Protein AF-A0A2E5GQZ6-F1 (afdb_monomer)

Secondary structure (DSSP, 8-state):
--GGGS--EEEEEEEETTTTEEEEEEEETTEEEEEEEETTTTEEEEEEEE--SS-------

Nearest PDB structures (foldseek):
  6hxy-assembly1_A-2  TM=6.771E-01  e=8.868E-01  Danio rerio
  5l8s-assembly2_D  TM=7.223E-01  e=2.057E+00  Sporosarcina psychrophila
  8u8b-assembly1_B  TM=7.248E-01  e=3.047E+00  Homo sapiens
  8u7h-assembly1_C  TM=5.906E-01  e=2.302E+00  Homo sapiens
  8vh5-assembly1_C  TM=5.788E-01  e=2.575E+00  Homo sapiens

Foldseek 3Di:
DDPQQVDWDWDDWDADPVFGWIWTWTDGVQWIKIWIAGPVVRDIDIDTDGPDPDDPPPPDD

Sequence (61 aa):
MNKDIYELKLHEATTSHKGNSYTKIVRVPGGWI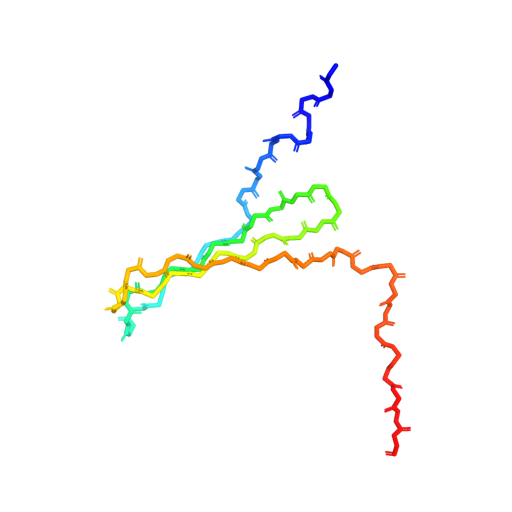YFYSDDMHKNLTSTFVPFSRKSPKLTEE

Radius of gyration: 15.28 Å; Cα contacts (8 Å, |Δi|>4): 94; chains: 1; bounding box: 31×47×31 Å

Mean predicted aligned error: 11.97 Å

Structure (mmCIF, N/CA/C/O backbone):
data_AF-A0A2E5GQZ6-F1
#
_entry.id   AF-A0A2E5GQZ6-F1
#
loop_
_atom_site.group_PDB
_atom_site.id
_atom_site.type_symbol
_atom_site.label_atom_id
_atom_site.label_alt_id
_atom_site.label_comp_id
_atom_site.label_asym_id
_atom_site.label_entity_id
_atom_site.label_seq_id
_atom_site.pdbx_PDB_ins_code
_atom_site.Cartn_x
_atom_site.Cartn_y
_atom_site.Cartn_z
_atom_site.occupancy
_atom_site.B_iso_or_equiv
_atom_site.auth_seq_id
_atom_site.auth_comp_id
_atom_site.auth_asym_id
_atom_site.auth_atom_id
_atom_site.pdbx_PDB_model_num
ATOM 1 N N . MET A 1 1 ? -13.525 16.910 14.045 1.00 47.38 1 MET A N 1
ATOM 2 C CA . MET A 1 1 ? -13.021 16.173 12.866 1.00 47.38 1 MET A CA 1
ATOM 3 C C . MET A 1 1 ? -11.746 15.474 13.316 1.00 47.38 1 MET A C 1
ATOM 5 O O . MET A 1 1 ? -10.780 16.166 13.612 1.00 47.38 1 MET A O 1
ATOM 9 N N . ASN A 1 2 ? -11.789 14.156 13.542 1.00 46.66 2 ASN A N 1
ATOM 10 C CA . ASN A 1 2 ? -10.658 13.420 14.123 1.00 46.66 2 ASN A CA 1
ATOM 11 C C . ASN A 1 2 ? -9.489 13.443 13.133 1.00 46.66 2 ASN A C 1
ATOM 13 O O . ASN A 1 2 ? -9.632 12.963 12.012 1.00 46.66 2 ASN A O 1
ATOM 17 N N . LYS A 1 3 ? -8.364 14.051 13.521 1.00 55.25 3 LYS A N 1
ATOM 18 C CA . LYS A 1 3 ? -7.166 14.169 12.672 1.00 55.25 3 LYS A CA 1
ATOM 19 C C . LYS A 1 3 ? -6.508 12.807 12.408 1.00 55.25 3 LYS A C 1
ATOM 21 O O . LYS A 1 3 ? -5.926 12.607 11.349 1.00 55.25 3 LYS A O 1
ATOM 26 N N . ASP A 1 4 ? -6.721 11.853 13.307 1.00 54.31 4 ASP A N 1
ATOM 27 C CA . ASP A 1 4 ? -6.040 10.554 13.344 1.00 54.31 4 ASP A CA 1
ATOM 28 C C . ASP A 1 4 ? -6.398 9.607 12.184 1.00 54.31 4 ASP A C 1
ATOM 30 O O . ASP A 1 4 ? -5.670 8.656 11.913 1.00 54.31 4 ASP A O 1
ATOM 34 N N . ILE A 1 5 ? -7.507 9.846 11.471 1.00 49.75 5 ILE A N 1
ATOM 35 C CA . ILE A 1 5 ? -7.895 9.040 10.295 1.00 49.75 5 ILE A CA 1
ATOM 36 C C . ILE A 1 5 ? -7.145 9.431 9.013 1.00 49.75 5 ILE A C 1
ATOM 38 O O . ILE A 1 5 ? -7.184 8.677 8.043 1.00 49.75 5 ILE A O 1
ATOM 42 N N . TYR A 1 6 ? -6.452 10.574 9.008 1.00 50.47 6 TYR A N 1
ATOM 43 C CA . TYR A 1 6 ? -5.692 11.066 7.853 1.00 50.47 6 TYR A CA 1
ATOM 44 C C . TYR A 1 6 ? -4.173 10.920 8.020 1.00 50.47 6 TYR A C 1
ATOM 46 O O . TYR A 1 6 ? -3.423 11.211 7.087 1.00 50.47 6 TYR A O 1
ATOM 54 N N . GLU A 1 7 ? -3.699 10.455 9.178 1.00 56.53 7 GLU A N 1
ATOM 55 C CA . GLU A 1 7 ? -2.272 10.246 9.413 1.00 56.53 7 GLU A CA 1
ATOM 56 C C . GLU A 1 7 ? -1.809 8.914 8.811 1.00 56.53 7 GLU A C 1
ATOM 58 O O . GLU A 1 7 ? -1.852 7.848 9.426 1.00 56.53 7 GLU A O 1
ATOM 63 N N . LEU A 1 8 ? -1.349 8.983 7.561 1.00 63.00 8 LEU A N 1
ATOM 64 C CA . LEU A 1 8 ? -0.689 7.878 6.874 1.00 63.00 8 LEU A CA 1
ATOM 65 C C . LEU A 1 8 ? 0.701 7.649 7.481 1.00 63.00 8 LEU A C 1
ATOM 67 O O . LEU A 1 8 ? 1.646 8.383 7.188 1.00 63.00 8 LEU A O 1
ATOM 71 N N . LYS A 1 9 ? 0.852 6.602 8.297 1.00 67.81 9 LYS A N 1
ATOM 72 C CA . LYS A 1 9 ? 2.156 6.223 8.856 1.00 67.81 9 LYS A CA 1
ATOM 73 C C . LYS A 1 9 ? 2.828 5.173 7.975 1.00 67.81 9 LYS A C 1
ATOM 75 O O . LYS A 1 9 ? 2.291 4.078 7.795 1.00 67.81 9 LYS A O 1
ATOM 80 N N . LEU A 1 10 ? 4.010 5.499 7.442 1.00 74.62 10 LEU A N 1
ATOM 81 C CA . LEU A 1 10 ? 4.865 4.526 6.758 1.00 74.62 10 LEU A CA 1
ATOM 82 C C . LEU A 1 10 ? 5.192 3.389 7.730 1.00 74.62 10 LEU A C 1
ATOM 84 O O . LEU A 1 10 ? 5.699 3.633 8.825 1.00 74.62 10 LEU A O 1
ATOM 88 N N . HIS A 1 11 ? 4.866 2.166 7.333 1.00 70.69 11 HIS A N 1
ATOM 89 C CA . HIS A 1 11 ? 5.166 0.973 8.106 1.00 70.69 11 HIS A CA 1
ATOM 90 C C . HIS A 1 11 ? 6.506 0.381 7.696 1.00 70.69 11 HIS A C 1
ATOM 92 O O . HIS A 1 11 ? 7.352 0.144 8.550 1.00 70.69 11 HIS A O 1
ATOM 98 N N . GLU A 1 12 ? 6.694 0.195 6.392 1.00 71.31 12 GLU A N 1
ATOM 99 C CA . GLU A 1 12 ? 7.873 -0.439 5.819 1.00 71.31 12 GLU A CA 1
ATOM 100 C C . GLU A 1 12 ? 8.039 0.005 4.362 1.00 71.31 12 GLU A C 1
ATOM 102 O O . GLU A 1 12 ? 7.056 0.287 3.665 1.00 71.31 12 GLU A O 1
ATOM 107 N N . ALA A 1 13 ? 9.288 0.097 3.913 1.00 70.25 13 ALA A N 1
ATOM 108 C CA . ALA A 1 13 ? 9.636 0.341 2.524 1.00 70.25 13 ALA A CA 1
ATOM 109 C C . ALA A 1 13 ? 10.824 -0.542 2.138 1.00 70.25 13 ALA A C 1
ATOM 111 O O . ALA A 1 13 ? 11.804 -0.623 2.879 1.00 70.25 13 ALA A O 1
ATOM 112 N N . THR A 1 14 ? 10.749 -1.169 0.968 1.00 72.00 14 THR A N 1
ATOM 113 C CA . THR A 1 14 ? 11.833 -2.003 0.437 1.00 72.00 14 THR A CA 1
ATOM 114 C C . THR A 1 14 ? 12.030 -1.715 -1.041 1.00 72.00 14 THR A C 1
ATOM 116 O O . THR A 1 14 ? 11.065 -1.548 -1.792 1.00 72.00 14 THR A O 1
ATOM 119 N N . THR A 1 15 ? 13.293 -1.665 -1.453 1.00 64.50 15 THR A N 1
ATOM 120 C CA . THR A 1 15 ? 13.727 -1.508 -2.840 1.00 64.50 15 THR A CA 1
ATOM 121 C C . THR A 1 15 ? 14.372 -2.807 -3.314 1.00 64.50 15 THR A C 1
ATOM 123 O O . THR A 1 15 ? 15.305 -3.312 -2.689 1.00 64.50 15 THR A O 1
ATOM 126 N N . SER A 1 16 ? 13.887 -3.371 -4.421 1.00 62.19 16 SER A N 1
ATOM 127 C CA . SER A 1 16 ? 14.542 -4.524 -5.046 1.00 62.19 16 SER A CA 1
ATOM 128 C C . SER A 1 16 ? 15.548 -4.050 -6.094 1.00 62.19 16 SER A C 1
ATOM 130 O O . SER A 1 16 ? 15.189 -3.389 -7.065 1.00 62.19 16 SER A O 1
ATOM 132 N N . HIS A 1 17 ? 16.823 -4.401 -5.915 1.00 58.81 17 HIS A N 1
ATOM 133 C CA . HIS A 1 17 ? 17.918 -3.978 -6.800 1.00 58.81 17 HIS A CA 1
ATOM 134 C C . HIS A 1 17 ? 17.950 -4.687 -8.169 1.00 58.81 17 HIS A C 1
ATOM 136 O O . HIS A 1 17 ? 18.712 -4.277 -9.040 1.00 58.81 17 HIS A O 1
ATOM 142 N N . LYS A 1 18 ? 17.147 -5.740 -8.392 1.00 59.44 18 LYS A N 1
ATOM 143 C CA . LYS A 1 18 ? 17.124 -6.483 -9.675 1.00 59.44 18 LYS A CA 1
ATOM 144 C C . LYS A 1 18 ? 16.180 -5.905 -10.737 1.00 59.44 18 LYS A C 1
ATOM 146 O O . LYS A 1 18 ? 16.154 -6.383 -11.864 1.00 59.44 18 LYS A O 1
ATOM 151 N N . GLY A 1 19 ? 15.450 -4.863 -10.386 1.00 59.59 19 GLY A N 1
ATOM 152 C CA . GLY A 1 19 ? 14.537 -4.117 -11.237 1.00 59.59 19 GLY A CA 1
ATOM 153 C C . GLY A 1 19 ? 13.845 -3.174 -10.283 1.00 59.59 19 GLY A C 1
ATOM 154 O O . GLY A 1 19 ? 13.197 -3.683 -9.373 1.00 59.59 19 GLY A O 1
ATOM 155 N N . ASN A 1 20 ? 14.118 -1.873 -10.419 1.00 59.72 20 ASN A N 1
ATOM 156 C CA . ASN A 1 20 ? 13.831 -0.773 -9.487 1.00 59.72 20 ASN A CA 1
ATOM 157 C C . ASN A 1 20 ? 12.358 -0.703 -9.030 1.00 59.72 20 ASN A C 1
ATOM 159 O O . ASN A 1 20 ? 11.620 0.234 -9.298 1.00 59.72 20 ASN A O 1
ATOM 163 N N . SER A 1 21 ? 11.907 -1.720 -8.324 1.00 65.44 21 SER A N 1
ATOM 164 C CA . SER A 1 21 ? 10.566 -1.849 -7.804 1.00 65.44 21 SER A CA 1
ATOM 165 C C . SER A 1 21 ? 10.628 -1.404 -6.360 1.00 65.44 21 SER A C 1
ATOM 167 O O . SER A 1 21 ? 11.446 -1.891 -5.568 1.00 65.44 21 SER A O 1
ATOM 169 N N . TYR A 1 22 ? 9.793 -0.424 -6.029 1.00 68.81 22 TYR A N 1
ATOM 170 C CA . TYR A 1 22 ? 9.602 0.001 -4.655 1.00 68.81 22 TYR A CA 1
ATOM 171 C C . TYR A 1 22 ? 8.268 -0.533 -4.159 1.00 68.81 22 TYR A C 1
ATOM 173 O O . TYR A 1 22 ? 7.227 -0.387 -4.804 1.00 68.81 22 TYR A O 1
ATOM 181 N N . THR A 1 23 ? 8.313 -1.163 -2.991 1.00 76.44 23 THR A N 1
ATOM 182 C CA . THR A 1 23 ? 7.113 -1.517 -2.239 1.00 76.44 23 THR A CA 1
ATOM 183 C C . THR A 1 23 ? 7.041 -0.615 -1.021 1.00 76.44 23 THR A C 1
ATOM 185 O O . THR A 1 23 ? 8.018 -0.491 -0.282 1.00 76.44 23 THR A O 1
ATOM 188 N N . LYS A 1 24 ? 5.896 0.039 -0.819 1.00 82.38 24 LYS A N 1
ATOM 189 C CA . LYS A 1 24 ? 5.632 0.893 0.345 1.00 82.38 24 LYS A CA 1
ATOM 190 C C . LYS A 1 24 ? 4.396 0.379 1.064 1.00 82.38 24 LYS A C 1
ATOM 192 O O . LYS A 1 24 ? 3.347 0.227 0.448 1.00 82.38 24 LYS A O 1
ATOM 197 N N . ILE A 1 25 ? 4.500 0.161 2.368 1.00 83.56 25 ILE A N 1
ATOM 198 C CA . ILE A 1 25 ? 3.389 -0.295 3.205 1.00 83.56 25 ILE A CA 1
ATOM 199 C C . ILE A 1 25 ? 2.985 0.849 4.128 1.00 83.56 25 ILE A C 1
ATOM 201 O O . ILE A 1 25 ? 3.818 1.410 4.838 1.00 83.56 25 ILE A O 1
ATOM 205 N N . VAL A 1 26 ? 1.707 1.215 4.125 1.00 84.69 26 VAL A N 1
ATOM 206 C CA . VAL A 1 26 ? 1.163 2.288 4.966 1.00 84.69 26 VAL A CA 1
AT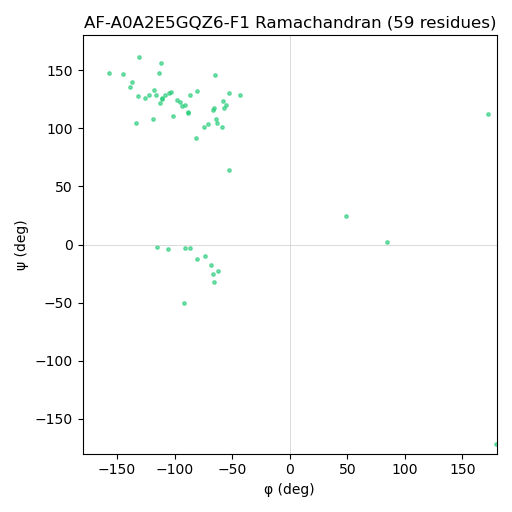OM 207 C C . VAL A 1 26 ? 0.117 1.724 5.910 1.00 84.69 26 VAL A C 1
ATOM 209 O O . VAL A 1 26 ? -0.772 0.982 5.492 1.00 84.69 26 VAL A O 1
ATOM 212 N N . ARG A 1 27 ? 0.208 2.097 7.189 1.00 82.75 27 ARG A N 1
ATOM 213 C CA . ARG A 1 27 ? -0.818 1.777 8.181 1.00 82.75 27 ARG A CA 1
ATOM 214 C C . ARG A 1 27 ? -1.972 2.761 8.070 1.00 82.75 27 ARG A C 1
ATOM 216 O O . ARG A 1 27 ? -1.740 3.968 8.089 1.00 82.75 27 ARG A O 1
ATOM 223 N N . VAL A 1 28 ? -3.196 2.245 8.041 1.00 82.75 28 VAL A N 1
ATOM 224 C CA . VAL A 1 28 ? -4.422 3.044 8.123 1.00 82.75 28 VAL A CA 1
ATOM 225 C C . VAL A 1 28 ? -5.371 2.463 9.175 1.00 82.75 28 VAL A C 1
ATOM 227 O O . VAL A 1 28 ? -5.228 1.302 9.579 1.00 82.75 28 VAL A O 1
ATOM 230 N N . PRO A 1 29 ? -6.355 3.235 9.658 1.00 83.19 29 PRO A N 1
ATOM 231 C CA . PRO A 1 29 ? -7.417 2.685 10.487 1.00 83.19 29 PRO A CA 1
ATOM 232 C C . PRO A 1 29 ? -8.120 1.523 9.774 1.00 83.19 29 PRO A C 1
ATOM 234 O O . PRO A 1 29 ? -8.675 1.679 8.692 1.00 83.19 29 PRO A O 1
ATOM 237 N N . GLY A 1 30 ? -8.079 0.340 10.388 1.00 83.50 30 GLY A N 1
ATOM 238 C CA . GLY A 1 30 ? -8.738 -0.858 9.867 1.00 83.50 30 GLY A CA 1
ATOM 239 C C . GLY A 1 30 ? -7.950 -1.666 8.832 1.00 83.50 30 GLY A C 1
ATOM 240 O O . GLY A 1 30 ? -8.482 -2.678 8.382 1.00 83.50 30 GLY A O 1
ATOM 241 N N . GLY A 1 31 ? -6.713 -1.298 8.474 1.00 88.00 31 GLY A N 1
ATOM 242 C CA . GLY A 1 31 ? -5.933 -2.084 7.515 1.00 88.00 31 GLY A CA 1
ATOM 243 C C . GLY A 1 31 ? -4.542 -1.558 7.163 1.00 88.00 31 GLY A C 1
ATOM 244 O O . GLY A 1 31 ? -4.016 -0.607 7.745 1.00 88.00 31 GLY A O 1
ATOM 245 N N . TRP A 1 32 ? -3.957 -2.203 6.163 1.00 87.94 32 TRP A N 1
ATOM 246 C CA . TRP A 1 32 ? -2.726 -1.807 5.493 1.00 87.94 32 TRP A CA 1
ATOM 247 C C . TRP A 1 32 ? -3.036 -1.413 4.049 1.00 87.94 32 TRP A C 1
ATOM 249 O O . TRP A 1 32 ? -3.920 -1.992 3.419 1.00 87.94 32 TRP A O 1
ATOM 259 N N . ILE A 1 33 ? -2.281 -0.465 3.504 1.00 87.44 33 ILE A N 1
ATOM 260 C CA . ILE A 1 33 ? -2.240 -0.205 2.063 1.00 87.44 33 ILE A CA 1
ATOM 261 C C . ILE A 1 33 ? -0.849 -0.578 1.569 1.00 87.44 33 ILE A C 1
ATOM 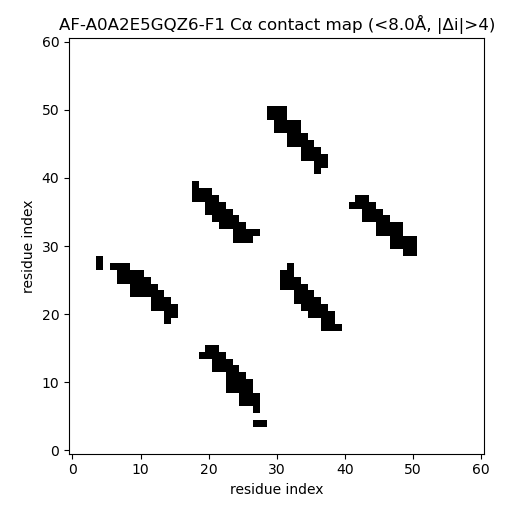263 O O . ILE A 1 33 ? 0.146 -0.025 2.040 1.00 87.44 33 ILE A O 1
ATOM 267 N N . TYR A 1 34 ? -0.797 -1.503 0.619 1.00 86.00 34 TYR A N 1
ATOM 268 C CA . TYR A 1 34 ? 0.417 -1.882 -0.089 1.00 86.00 34 TYR A CA 1
ATOM 269 C C . TYR A 1 34 ? 0.468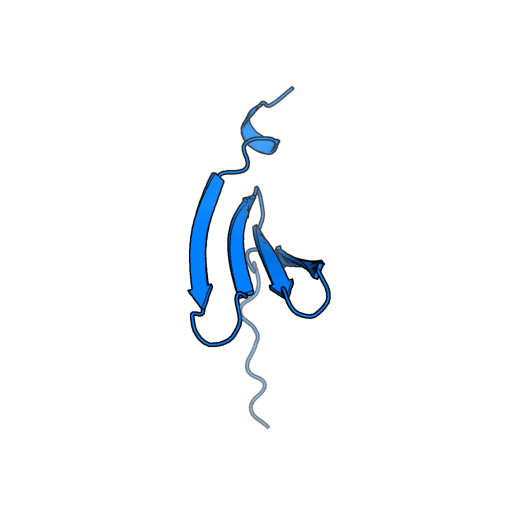 -1.096 -1.387 1.00 86.00 34 TYR A C 1
ATOM 271 O O . TYR A 1 34 ? -0.456 -1.180 -2.189 1.00 86.00 34 TYR A O 1
ATOM 279 N N . PHE A 1 35 ? 1.535 -0.340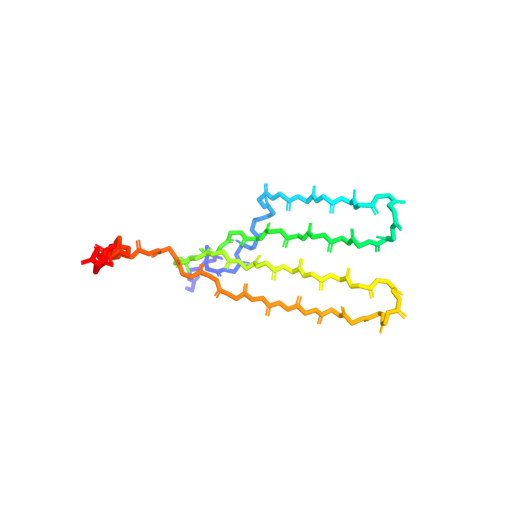 -1.589 1.00 85.12 35 PHE A N 1
ATOM 280 C CA . PHE A 1 35 ? 1.851 0.309 -2.850 1.00 85.12 35 PHE A CA 1
ATOM 281 C C . PHE A 1 35 ? 2.947 -0.490 -3.532 1.00 85.12 35 PHE A C 1
ATOM 283 O O . PHE A 1 35 ? 3.965 -0.787 -2.904 1.00 85.12 35 PHE A O 1
ATOM 290 N N . TYR A 1 36 ? 2.742 -0.795 -4.805 1.00 83.06 36 TY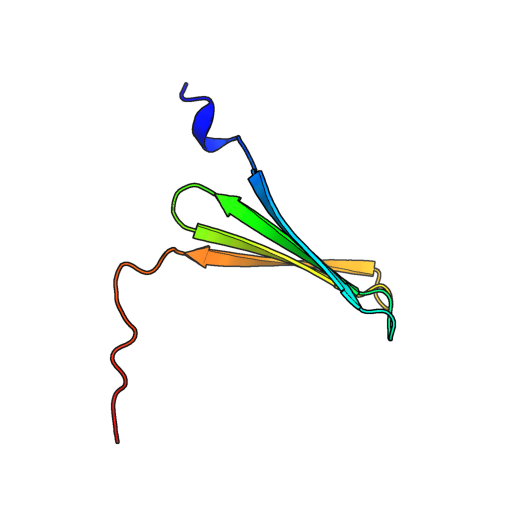R A N 1
ATOM 291 C CA . TYR A 1 36 ? 3.722 -1.464 -5.640 1.00 83.06 36 TYR A CA 1
ATOM 292 C C . TYR A 1 36 ? 3.954 -0.625 -6.887 1.00 83.06 36 TYR A C 1
ATOM 294 O O . TYR A 1 36 ? 3.003 -0.275 -7.593 1.00 83.06 36 TYR A O 1
ATOM 302 N N . SER A 1 37 ? 5.214 -0.298 -7.146 1.00 80.88 37 SER A N 1
ATOM 303 C CA . SER A 1 37 ? 5.619 0.354 -8.382 1.00 80.88 37 SER A CA 1
ATOM 304 C C . SER A 1 37 ? 6.540 -0.553 -9.158 1.00 80.88 37 SER A C 1
ATOM 306 O O . SER A 1 37 ? 7.546 -1.027 -8.628 1.00 80.88 37 SER A O 1
ATOM 308 N N . ASP A 1 38 ? 6.196 -0.742 -10.421 1.00 73.31 38 ASP A N 1
ATOM 309 C CA . ASP A 1 38 ? 7.077 -1.348 -11.401 1.00 73.31 38 ASP A CA 1
ATOM 310 C C . ASP A 1 38 ? 7.689 -0.242 -12.266 1.00 73.31 38 ASP A C 1
ATOM 312 O O . ASP A 1 38 ? 6.990 0.408 -13.051 1.00 73.31 38 ASP A O 1
ATOM 316 N N . ASP A 1 39 ? 8.996 -0.015 -12.117 1.00 65.69 39 ASP A N 1
ATOM 317 C CA . ASP A 1 39 ? 9.737 0.976 -12.902 1.00 65.69 39 ASP A CA 1
ATOM 318 C C . ASP A 1 39 ? 9.741 0.659 -14.407 1.00 65.69 39 ASP A C 1
ATOM 320 O O . ASP A 1 39 ? 9.869 1.586 -15.208 1.00 65.69 39 ASP A O 1
ATOM 324 N N . MET A 1 40 ? 9.538 -0.603 -14.823 1.00 66.25 40 MET A N 1
ATOM 325 C CA . MET A 1 40 ? 9.450 -0.946 -16.251 1.00 66.25 40 MET A CA 1
ATOM 326 C C . MET A 1 40 ? 8.222 -0.331 -16.923 1.00 66.25 40 MET A C 1
ATOM 328 O O . MET A 1 40 ? 8.273 0.031 -18.099 1.00 66.25 40 MET A O 1
ATOM 332 N N . HIS A 1 41 ? 7.129 -0.173 -16.177 1.00 65.81 41 HIS A N 1
ATOM 333 C CA . HIS A 1 41 ? 5.870 0.347 -16.706 1.00 65.81 41 HIS A CA 1
ATOM 334 C C . HIS A 1 41 ? 5.456 1.688 -16.092 1.00 65.81 41 HIS A C 1
ATOM 336 O O . HIS A 1 41 ? 4.436 2.241 -16.497 1.00 65.81 41 HIS A O 1
ATOM 342 N N . LYS A 1 42 ? 6.227 2.220 -15.127 1.00 67.88 42 LYS A N 1
ATOM 343 C CA . LYS A 1 42 ? 5.874 3.393 -14.299 1.00 67.88 42 LYS A CA 1
ATOM 344 C C . LYS A 1 42 ? 4.467 3.293 -13.696 1.00 67.88 42 LYS A C 1
ATOM 346 O O . LYS A 1 42 ? 3.835 4.304 -13.389 1.00 67.88 42 LYS A O 1
ATOM 351 N N . ASN A 1 43 ? 3.970 2.071 -13.543 1.00 75.06 43 ASN A N 1
ATOM 352 C CA . ASN A 1 43 ? 2.627 1.812 -13.067 1.00 75.06 43 ASN A CA 1
ATOM 353 C C . ASN A 1 43 ? 2.675 1.736 -11.548 1.00 75.06 43 ASN A C 1
ATOM 355 O O . ASN A 1 43 ? 3.268 0.820 -10.978 1.00 75.06 43 ASN A O 1
ATOM 359 N N . LEU A 1 44 ? 2.034 2.708 -10.903 1.00 81.00 44 LEU A N 1
ATOM 360 C CA . LEU A 1 44 ? 1.785 2.676 -9.473 1.00 81.00 44 LEU A CA 1
ATOM 361 C C . LEU A 1 44 ? 0.457 1.962 -9.231 1.00 81.00 44 LEU A C 1
ATOM 363 O O . LEU A 1 44 ? -0.606 2.456 -9.603 1.00 81.00 44 LEU A O 1
ATOM 367 N N . THR A 1 45 ? 0.522 0.806 -8.586 1.00 85.75 45 THR A N 1
ATOM 368 C CA . THR A 1 45 ? -0.656 0.053 -8.150 1.00 85.75 45 THR A CA 1
ATOM 369 C C . THR A 1 45 ? -0.742 0.055 -6.632 1.00 85.75 45 THR A C 1
ATOM 371 O O . THR A 1 45 ? 0.254 0.260 -5.930 1.00 85.75 45 THR A O 1
ATOM 374 N N . SER A 1 46 ? -1.950 -0.136 -6.106 1.00 87.31 46 SER A N 1
ATOM 375 C CA . SER A 1 46 ? -2.142 -0.248 -4.665 1.00 87.31 46 SER A CA 1
ATOM 376 C C . SER A 1 46 ? -3.248 -1.228 -4.309 1.00 87.31 46 SER A C 1
ATOM 378 O O . SER A 1 46 ? -4.240 -1.328 -5.030 1.00 87.31 46 SER A O 1
ATOM 380 N N . THR A 1 47 ? -3.077 -1.912 -3.179 1.00 88.94 47 THR A N 1
ATOM 381 C CA . THR A 1 47 ? -4.034 -2.884 -2.641 1.00 88.94 47 THR A CA 1
ATOM 382 C C . THR A 1 47 ? -4.284 -2.600 -1.166 1.00 88.94 47 THR A C 1
ATOM 384 O O . THR A 1 47 ? -3.345 -2.513 -0.371 1.00 88.94 47 THR A O 1
ATOM 387 N N . PHE A 1 48 ? -5.559 -2.478 -0.791 1.00 87.12 48 PHE A N 1
ATOM 388 C CA . PHE A 1 48 ? -5.979 -2.386 0.606 1.00 87.12 48 PHE A CA 1
ATOM 389 C C . PHE A 1 48 ? -6.181 -3.782 1.200 1.00 87.12 48 PHE A C 1
ATOM 391 O O . PHE A 1 48 ? -6.919 -4.599 0.652 1.00 87.12 48 PHE A O 1
ATOM 398 N N . VAL A 1 49 ? -5.552 -4.033 2.347 1.00 87.81 49 VAL A N 1
ATOM 399 C CA . VAL A 1 49 ? -5.666 -5.281 3.104 1.00 87.81 49 VAL A CA 1
ATOM 400 C C . VAL A 1 49 ? -6.253 -4.956 4.476 1.00 87.81 49 VAL A C 1
ATOM 402 O O . VAL A 1 49 ? -5.565 -4.355 5.307 1.00 87.81 49 VAL A O 1
ATOM 405 N N . PRO A 1 50 ? -7.514 -5.325 4.753 1.00 87.50 50 PRO A N 1
ATOM 406 C CA . PRO A 1 50 ? -8.118 -5.060 6.049 1.00 87.50 50 PRO A CA 1
ATOM 407 C C . PRO A 1 50 ? -7.402 -5.847 7.154 1.00 87.50 50 PRO A C 1
ATOM 409 O O . PRO A 1 50 ? -6.985 -6.989 6.950 1.00 87.50 50 PRO A O 1
ATOM 412 N N . PHE A 1 51 ? -7.308 -5.268 8.355 1.00 84.38 51 PHE A N 1
ATOM 413 C CA . PHE A 1 51 ? -6.953 -6.031 9.549 1.00 84.38 51 PHE A CA 1
ATOM 414 C C . PHE A 1 51 ? -8.067 -7.041 9.763 1.00 84.38 51 PHE A C 1
ATOM 416 O O . PHE A 1 51 ? -9.187 -6.691 10.145 1.00 84.38 51 PHE A O 1
ATOM 423 N N . SER A 1 52 ? -7.783 -8.291 9.425 1.00 75.88 52 SER A N 1
ATOM 424 C CA . SER A 1 52 ? -8.770 -9.344 9.522 1.00 75.88 52 SER A CA 1
ATOM 425 C C . SER A 1 52 ? -9.384 -9.385 10.929 1.00 75.88 52 SER A C 1
ATOM 427 O O . SER A 1 52 ? -8.669 -9.434 11.927 1.00 75.88 52 SER A O 1
ATOM 429 N N . ARG A 1 53 ? -10.722 -9.406 11.007 1.00 61.34 53 ARG A N 1
ATOM 430 C CA . ARG A 1 53 ? -11.448 -9.850 12.212 1.00 61.34 53 ARG A CA 1
ATOM 431 C C . ARG A 1 53 ? -11.762 -11.352 12.188 1.00 61.34 53 ARG A C 1
ATOM 433 O O . ARG A 1 53 ? -12.353 -11.860 13.133 1.00 61.34 53 ARG A O 1
ATOM 440 N N . LYS A 1 54 ? -11.421 -12.055 11.105 1.00 60.38 54 LYS A N 1
ATOM 441 C CA . LYS A 1 54 ? -11.707 -13.477 10.890 1.00 60.38 54 LYS A CA 1
ATOM 442 C C . LYS A 1 54 ? -10.449 -14.168 10.384 1.00 60.38 54 LYS A C 1
ATOM 444 O O . LYS A 1 54 ? -10.083 -14.016 9.218 1.00 60.38 54 LYS A O 1
ATOM 449 N N . SER A 1 55 ? -9.792 -14.930 11.252 1.00 54.84 55 SER A N 1
ATOM 450 C CA . SER A 1 55 ? -8.809 -15.924 10.821 1.00 54.84 55 SER A CA 1
ATOM 451 C C . SER A 1 55 ? -9.384 -16.675 9.612 1.00 54.84 55 SER A C 1
ATOM 453 O O . SER A 1 55 ? -10.549 -17.090 9.676 1.00 54.84 55 SER A O 1
ATOM 455 N N . PRO A 1 56 ? -8.646 -16.794 8.491 1.00 53.78 56 PRO A N 1
ATOM 456 C CA . PRO A 1 56 ? -9.098 -17.655 7.416 1.00 53.78 56 PRO A CA 1
ATOM 457 C C . PRO A 1 56 ? -9.264 -19.039 8.038 1.00 53.78 56 PRO A C 1
ATOM 459 O O . PRO A 1 56 ? 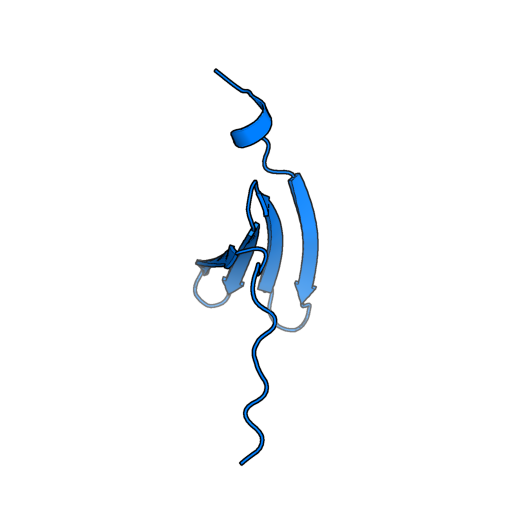-8.318 -19.587 8.603 1.00 53.78 56 PRO A O 1
ATOM 462 N N . LYS A 1 57 ? -10.495 -19.559 8.036 1.00 54.72 57 LYS A N 1
ATOM 463 C CA . LYS A 1 57 ? -10.706 -20.967 8.348 1.00 54.72 57 LYS A CA 1
ATOM 464 C C . LYS A 1 57 ? -9.994 -21.711 7.230 1.00 54.72 57 LYS A C 1
ATOM 466 O O . LYS A 1 57 ? -10.446 -21.649 6.091 1.00 54.72 57 LYS A O 1
ATOM 471 N N . LEU A 1 58 ? -8.859 -22.323 7.549 1.00 54.53 58 LEU A N 1
ATOM 472 C CA . LEU A 1 58 ? -8.286 -23.366 6.717 1.00 54.53 58 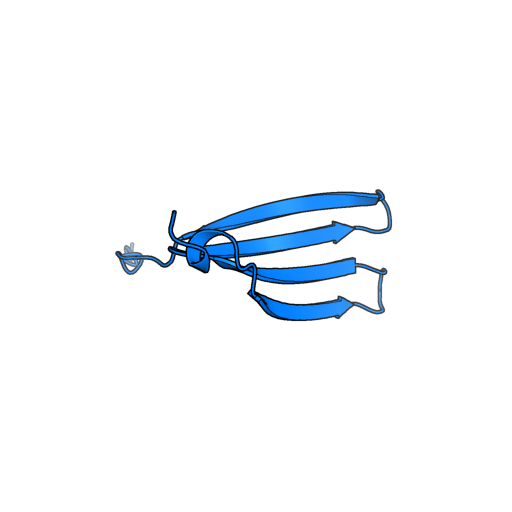LEU A CA 1
ATOM 473 C C . LEU A 1 58 ? -9.359 -24.454 6.649 1.00 54.53 58 LEU A C 1
ATOM 475 O O . LEU A 1 58 ? -9.614 -25.141 7.633 1.00 54.53 58 LEU A O 1
ATOM 479 N N . THR A 1 59 ? -10.095 -24.507 5.545 1.00 54.62 59 THR A N 1
ATOM 480 C CA . THR A 1 59 ? -10.846 -25.703 5.184 1.00 54.62 59 THR A CA 1
ATOM 481 C C . THR A 1 59 ? -9.811 -26.695 4.688 1.00 54.62 59 THR A C 1
ATOM 483 O O . THR A 1 59 ? -9.285 -26.537 3.590 1.00 54.62 59 THR A O 1
ATOM 486 N N . GLU A 1 60 ? -9.454 -27.632 5.560 1.00 52.81 60 GLU A N 1
ATOM 487 C CA . GLU A 1 60 ? -8.822 -28.885 5.166 1.00 52.81 60 GLU A CA 1
ATOM 488 C C . GLU A 1 60 ? -9.871 -29.673 4.363 1.00 52.81 60 GLU A C 1
ATOM 490 O O . GLU A 1 60 ? -10.942 -29.984 4.890 1.00 52.81 60 GLU A O 1
ATOM 495 N N . GLU A 1 61 ? -9.593 -29.897 3.078 1.00 55.41 61 GLU A N 1
ATOM 496 C CA . GLU A 1 61 ? -10.177 -30.989 2.286 1.00 55.41 61 GLU A CA 1
ATOM 497 C C . GLU A 1 61 ? -9.200 -32.165 2.269 1.00 55.41 61 GLU A C 1
ATOM 499 O O . GLU A 1 61 ? -7.975 -31.905 2.170 1.00 55.41 61 GLU A O 1
#

Solvent-accessible surface area (backbone atoms only — not comparable to full-atom values): 3864 Å² total; per-residue (Å²): 130,78,66,76,81,71,59,75,41,80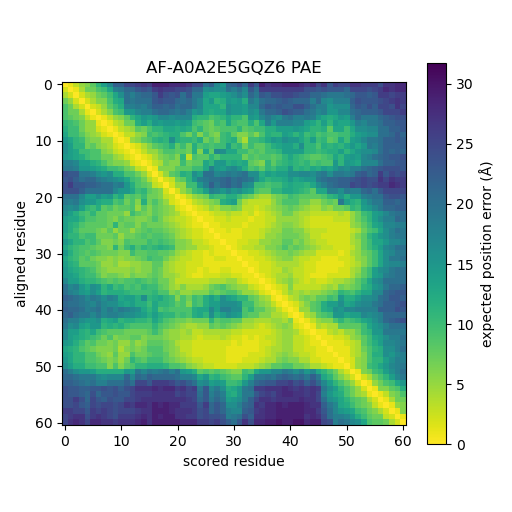,70,49,74,53,75,42,92,92,54,71,26,44,40,40,34,32,43,49,92,66,27,39,38,42,35,42,32,41,61,92,72,72,45,77,46,74,49,80,45,63,62,73,94,61,80,80,76,80,77,85,128

pLDDT: mean 70.3, std 12.99, range [46.66, 88.94]